Protein AF-A0AA48KJ56-F1 (afdb_monomer_lite)

Foldseek 3Di:
DDDDDDDDDDDDDDDDDDDDDDDDDDDDDDDDDDDDPDPDPPVDDDPPDADADDEDDDDPQAPDKDWWFKFAQQDGSPHTWIKGKDALPDPVRWIWIWTQDPVRDTKIWTGDQLDTDDIDADVVVPQPPWDWDWDDDVQWIWIDRHRMITIDGNCRHPPD

Secondary structure (DSSP, 8-state):
-----------------------------------------TTSPPPPPP-PPPPPPP-TT-SEEEEEEEE-TT--S-EEEEEEEEEEETTTTEEEEEEE-TTS-EEEEEEETTEEEEE---TTTTGGG--EEEEEETTEEEEEETTEEEEEEHHHHH--

Sequence (160 aa):
MNRLVVVGLLAGSLAACGGAQGDEAGVSAAEGAETGEVVADANNRPPPPPDIPEPISPGDEYSATTILPCGFDGAAPEMRCNAGVKRNWGEDGTTLVEVFKPDGRKRAIFFQGTTPYGADSAQADGSAGWDFEVSRKDDEVTISFGPETYVIVDALIEGG

Radius of gyration: 26.37 Å; chains: 1; bounding box: 54×71×55 Å

pLDDT: mean 79.9, std 21.87, range [36.84, 98.44]

Structure (mmCIF, N/CA/C/O backbone):
data_AF-A0AA48KJ56-F1
#
_entry.id   AF-A0AA48KJ56-F1
#
loop_
_atom_site.group_PDB
_atom_site.id
_atom_site.type_symbol
_atom_site.label_atom_id
_atom_site.label_alt_id
_atom_site.label_comp_id
_atom_site.label_asym_id
_atom_site.label_entity_id
_atom_site.label_seq_id
_atom_site.pdbx_PDB_ins_code
_atom_site.Cartn_x
_atom_site.Cartn_y
_atom_site.Cartn_z
_atom_site.occupancy
_atom_site.B_iso_or_equiv
_atom_site.auth_seq_id
_atom_site.auth_comp_id
_atom_site.auth_asym_id
_atom_site.auth_atom_id
_atom_site.pdbx_PDB_model_num
ATOM 1 N N . MET A 1 1 ? -14.332 -53.239 24.164 1.00 46.31 1 MET A N 1
ATOM 2 C CA . MET A 1 1 ? -13.487 -54.444 24.001 1.00 46.31 1 MET A CA 1
ATOM 3 C C . MET A 1 1 ? -12.160 -53.995 23.392 1.00 46.31 1 MET A C 1
ATOM 5 O O . MET A 1 1 ? -12.158 -53.567 22.255 1.00 46.31 1 MET A O 1
ATOM 9 N N . ASN A 1 2 ? -11.144 -53.699 24.200 1.00 40.75 2 ASN A N 1
ATOM 10 C CA . ASN A 1 2 ? -10.119 -54.612 24.733 1.00 40.75 2 ASN A CA 1
ATOM 11 C C . ASN A 1 2 ? -8.966 -54.873 23.745 1.00 40.75 2 ASN A C 1
ATOM 13 O O . ASN A 1 2 ? -9.165 -55.624 22.793 1.00 40.75 2 ASN A O 1
ATOM 17 N N . ARG A 1 3 ? -7.789 -54.297 24.053 1.00 42.22 3 ARG A N 1
ATOM 18 C CA . ARG A 1 3 ? -6.397 -54.793 23.884 1.00 42.22 3 ARG A CA 1
ATOM 19 C C . ARG A 1 3 ? -5.447 -53.627 23.587 1.00 42.22 3 ARG A C 1
ATOM 21 O O . ARG A 1 3 ? -5.803 -52.757 22.814 1.00 42.22 3 ARG A O 1
ATOM 28 N N . LEU A 1 4 ? -4.204 -53.573 24.049 1.00 49.09 4 LEU A N 1
ATOM 29 C CA . LEU A 1 4 ? -3.460 -54.154 25.169 1.00 49.09 4 LEU A CA 1
ATOM 30 C C . LEU A 1 4 ? -2.108 -53.406 25.132 1.00 49.09 4 LEU A C 1
ATOM 32 O O . LEU A 1 4 ? -1.599 -53.100 24.059 1.00 49.09 4 LEU A O 1
ATOM 36 N N . VAL A 1 5 ? -1.569 -53.121 26.307 1.00 49.00 5 VAL A N 1
ATOM 37 C CA . VAL A 1 5 ? -0.297 -52.450 26.614 1.00 49.00 5 VAL A CA 1
ATOM 38 C C . VAL A 1 5 ? 0.932 -53.178 26.043 1.00 49.00 5 VAL A C 1
ATOM 40 O O . VAL A 1 5 ? 0.968 -54.404 26.108 1.00 49.00 5 VAL A O 1
ATOM 43 N N . VAL A 1 6 ? 1.987 -52.440 25.652 1.00 52.03 6 VAL A N 1
ATOM 44 C CA . VAL A 1 6 ? 3.389 -52.872 25.851 1.00 52.03 6 VAL A CA 1
ATOM 45 C C . VAL A 1 6 ? 4.242 -51.709 26.372 1.00 52.03 6 VAL A C 1
ATOM 47 O O . VAL A 1 6 ? 4.269 -50.617 25.812 1.00 52.03 6 VAL A O 1
ATOM 50 N N . VAL A 1 7 ? 4.902 -52.007 27.489 1.00 50.09 7 VAL A N 1
ATOM 51 C CA . VAL A 1 7 ? 5.853 -51.226 28.284 1.00 50.09 7 VAL A CA 1
ATOM 52 C C . VAL A 1 7 ? 7.244 -51.261 27.644 1.00 50.09 7 VAL A C 1
ATOM 54 O O . VAL A 1 7 ? 7.663 -52.304 27.151 1.00 50.09 7 VAL A O 1
ATOM 57 N N . GLY A 1 8 ? 7.991 -50.160 27.746 1.00 42.97 8 GLY A N 1
ATOM 58 C CA . GLY A 1 8 ? 9.422 -50.118 27.439 1.00 42.97 8 GLY A CA 1
ATOM 59 C C . GLY A 1 8 ? 10.148 -49.059 28.265 1.00 42.97 8 GLY A C 1
ATOM 60 O O . GLY A 1 8 ? 10.436 -47.979 27.764 1.00 42.97 8 GLY A O 1
ATOM 61 N N . LEU A 1 9 ? 10.417 -49.371 29.537 1.00 50.16 9 LEU A N 1
ATOM 62 C CA . LEU A 1 9 ? 11.418 -48.683 30.358 1.00 50.16 9 LEU A CA 1
ATOM 63 C C . LEU A 1 9 ? 12.820 -49.008 29.826 1.00 50.16 9 LEU A C 1
ATOM 65 O O . LEU A 1 9 ? 13.165 -50.183 29.733 1.00 50.16 9 LEU A O 1
ATOM 69 N N . LEU A 1 10 ? 13.653 -47.990 29.615 1.00 52.50 10 LEU A N 1
ATOM 70 C CA . LEU A 1 10 ? 15.112 -48.118 29.626 1.00 52.50 10 LEU A CA 1
ATOM 71 C C . LEU A 1 10 ? 15.704 -46.911 30.360 1.00 52.50 10 LEU A C 1
ATOM 73 O O . LEU A 1 10 ? 15.656 -45.779 29.886 1.00 52.50 10 LEU A O 1
ATOM 77 N N . ALA A 1 11 ? 16.215 -47.191 31.556 1.00 54.28 11 ALA A N 1
ATOM 78 C CA . ALA A 1 11 ? 17.026 -46.310 32.382 1.00 54.28 11 ALA A CA 1
ATOM 79 C C . ALA A 1 11 ? 18.502 -46.738 32.287 1.00 54.28 11 ALA A C 1
ATOM 81 O O . ALA A 1 11 ? 18.788 -47.925 32.131 1.00 54.28 11 ALA A O 1
ATOM 82 N N . GLY A 1 12 ? 19.420 -45.781 32.442 1.00 43.97 12 GLY A N 1
ATOM 83 C CA . GLY A 1 12 ? 20.871 -45.990 32.570 1.00 43.97 12 GLY A CA 1
ATOM 84 C C . GLY A 1 12 ? 21.623 -44.743 32.088 1.00 43.97 12 GLY A C 1
ATOM 85 O O . GLY A 1 12 ? 21.728 -44.541 30.889 1.00 43.97 12 GLY A O 1
ATOM 86 N N . SER A 1 13 ? 21.902 -43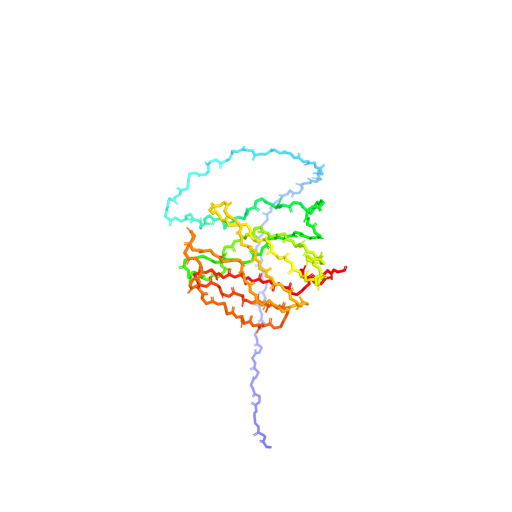.736 32.921 1.00 50.16 13 SER A N 1
ATOM 87 C CA . SER A 1 13 ? 22.900 -43.632 34.009 1.00 50.16 13 SER A CA 1
ATOM 88 C C . SER A 1 13 ? 24.300 -43.192 33.549 1.00 50.16 13 SER A C 1
ATOM 90 O O . SER A 1 13 ? 25.026 -43.964 32.942 1.00 50.16 13 SER A O 1
ATOM 92 N N . LEU A 1 14 ? 24.651 -41.971 33.980 1.00 42.94 14 LEU A N 1
ATOM 93 C CA . LEU A 1 14 ? 25.923 -41.532 34.586 1.00 42.94 14 LEU A CA 1
ATOM 94 C C . LEU A 1 14 ? 27.271 -41.711 33.841 1.00 42.94 14 LEU A C 1
ATOM 96 O O . LEU A 1 14 ? 27.806 -42.810 33.770 1.00 42.94 14 LEU A O 1
ATOM 100 N N . ALA A 1 15 ? 27.913 -40.569 33.542 1.00 49.31 15 ALA A N 1
ATOM 101 C CA . ALA A 1 15 ? 29.085 -40.013 34.262 1.00 49.31 15 ALA A CA 1
ATOM 102 C C . ALA A 1 15 ? 30.287 -39.567 33.399 1.00 49.31 15 ALA A C 1
ATOM 104 O O . ALA A 1 15 ? 30.753 -40.295 32.531 1.00 49.31 15 ALA A O 1
ATOM 105 N N . ALA A 1 16 ? 30.857 -38.436 33.855 1.00 38.50 16 ALA A N 1
ATOM 106 C CA . ALA A 1 16 ? 32.263 -38.003 33.766 1.00 38.50 16 ALA A CA 1
ATOM 107 C C . ALA A 1 16 ? 32.723 -37.391 32.420 1.00 38.50 16 ALA A C 1
ATOM 109 O O . ALA A 1 16 ? 32.322 -37.839 31.361 1.00 38.50 16 ALA A O 1
ATOM 110 N N . CYS A 1 17 ? 33.590 -36.375 32.352 1.00 41.09 17 CYS A N 1
ATOM 111 C CA . CYS A 1 17 ? 34.298 -35.562 33.346 1.00 41.09 17 CYS A CA 1
ATOM 112 C C . CYS A 1 17 ? 34.951 -34.371 32.615 1.00 41.09 17 CYS A C 1
ATOM 114 O O . CYS A 1 17 ? 35.439 -34.551 31.505 1.00 41.09 17 CYS A O 1
ATOM 116 N N . GLY A 1 18 ? 35.089 -33.236 33.310 1.00 42.44 18 GLY A N 1
ATOM 117 C CA . GLY A 1 18 ? 36.116 -32.212 33.054 1.00 42.44 18 GLY A CA 1
ATOM 118 C C . GLY A 1 18 ? 35.721 -31.139 32.032 1.00 42.44 18 GLY A C 1
ATOM 119 O O . GLY A 1 18 ? 35.351 -31.459 30.917 1.00 42.44 18 GLY A O 1
ATOM 120 N N . GLY A 1 19 ? 35.776 -29.841 32.315 1.00 39.53 19 GLY A N 1
ATOM 121 C CA . GLY A 1 19 ? 36.395 -29.108 33.417 1.00 39.53 19 GLY A CA 1
ATOM 122 C C . GLY A 1 19 ? 37.076 -27.852 32.856 1.00 39.53 19 GLY A C 1
ATOM 123 O O . GLY A 1 19 ? 37.544 -27.894 31.723 1.00 39.53 19 GLY A O 1
ATOM 124 N N . ALA A 1 20 ? 37.173 -26.818 33.705 1.00 46.16 20 ALA A N 1
ATOM 125 C CA . ALA A 1 20 ? 37.848 -25.516 33.533 1.00 46.16 20 ALA A CA 1
ATOM 126 C C . ALA A 1 20 ? 36.994 -24.415 32.869 1.00 46.16 20 ALA A C 1
ATOM 128 O O . ALA A 1 20 ? 36.327 -24.674 31.878 1.00 46.16 20 ALA A O 1
ATOM 129 N N . GLN A 1 21 ? 36.991 -23.150 33.296 1.00 40.34 21 GLN A N 1
ATOM 130 C CA . GLN A 1 21 ? 37.412 -22.402 34.500 1.00 40.34 21 GLN A CA 1
ATOM 131 C C . GLN A 1 21 ? 37.080 -20.921 34.190 1.00 40.34 21 GLN A C 1
ATOM 133 O O . GLN A 1 21 ? 37.046 -20.564 33.014 1.00 40.34 21 GLN A O 1
ATOM 138 N N . GLY A 1 22 ? 36.922 -20.075 35.212 1.00 37.69 22 GLY A N 1
ATOM 139 C CA . GLY A 1 22 ? 36.833 -18.608 35.091 1.00 37.69 22 GLY A CA 1
ATOM 140 C C . GLY A 1 22 ? 35.408 -18.098 35.341 1.00 37.69 22 GLY A C 1
ATOM 141 O O . GLY A 1 22 ? 34.536 -18.384 34.529 1.00 37.69 22 GLY A O 1
ATOM 142 N N . ASP A 1 23 ? 35.024 -17.511 36.484 1.00 38.34 23 ASP A N 1
ATOM 143 C CA . ASP A 1 23 ? 35.484 -16.228 37.065 1.00 38.34 23 ASP A CA 1
ATOM 144 C C . ASP A 1 23 ? 35.489 -15.109 36.001 1.00 38.34 23 ASP A C 1
ATOM 146 O O . ASP A 1 23 ? 36.037 -15.290 34.923 1.00 38.34 23 ASP A O 1
ATOM 150 N N . GLU A 1 24 ? 34.932 -13.913 36.161 1.00 44.81 24 GLU A N 1
ATOM 151 C CA . GLU A 1 24 ? 34.388 -13.168 37.291 1.00 44.81 24 GLU A CA 1
ATOM 152 C C . GLU A 1 24 ? 33.891 -11.816 36.725 1.00 44.81 24 GLU A C 1
ATOM 154 O O . GLU A 1 24 ? 34.364 -11.370 35.686 1.00 44.81 24 GLU A O 1
ATOM 159 N N . ALA A 1 25 ? 32.976 -11.166 37.450 1.00 37.22 25 ALA A N 1
ATOM 160 C CA . ALA A 1 25 ? 32.691 -9.726 37.424 1.00 37.22 25 ALA A CA 1
ATOM 161 C C . ALA A 1 25 ? 32.148 -9.064 36.134 1.00 37.22 25 ALA A C 1
ATOM 163 O O . ALA A 1 25 ? 32.567 -9.284 35.005 1.00 37.22 25 ALA A O 1
ATOM 164 N N . GLY A 1 26 ? 31.151 -8.204 36.350 1.00 37.88 26 GLY A N 1
ATOM 165 C CA . GLY A 1 26 ? 30.437 -7.494 35.301 1.00 37.88 26 GLY A CA 1
ATOM 166 C C . GLY A 1 26 ? 31.211 -6.352 34.651 1.00 37.88 26 GLY A C 1
ATOM 167 O O . GLY A 1 26 ? 32.359 -6.087 34.971 1.00 37.88 26 GLY A O 1
ATOM 168 N N . VAL A 1 27 ? 30.513 -5.648 33.765 1.00 39.03 27 VAL A N 1
ATOM 169 C CA . VAL A 1 27 ? 30.315 -4.191 33.743 1.00 39.03 27 VAL A CA 1
ATOM 170 C C . VAL A 1 27 ? 29.350 -3.921 32.587 1.00 39.03 27 VAL A C 1
ATOM 172 O O . VAL A 1 27 ? 29.515 -4.416 31.477 1.00 39.03 27 VAL A O 1
ATOM 175 N N . SER A 1 28 ? 28.306 -3.157 32.885 1.00 44.44 28 SER A N 1
ATOM 176 C CA . SER A 1 28 ? 27.474 -2.489 31.892 1.00 44.44 28 SER A CA 1
ATOM 177 C C . SER A 1 28 ? 28.262 -1.298 31.349 1.00 44.44 28 SER A C 1
ATOM 179 O O . SER A 1 28 ? 28.634 -0.446 32.150 1.00 44.44 28 SER A O 1
ATOM 181 N N . ALA A 1 29 ? 28.528 -1.230 30.046 1.00 37.88 29 ALA A N 1
ATOM 182 C CA . ALA A 1 29 ? 28.775 0.017 29.317 1.00 37.88 29 ALA A CA 1
ATOM 183 C C . ALA A 1 29 ? 28.915 -0.260 27.816 1.00 37.88 29 ALA A C 1
ATOM 185 O O . ALA A 1 29 ? 29.286 -1.348 27.390 1.00 37.88 29 ALA A O 1
ATOM 186 N N . ALA A 1 30 ? 28.548 0.758 27.056 1.00 43.12 30 ALA A N 1
ATOM 187 C CA . ALA A 1 30 ? 28.322 0.783 25.629 1.00 43.12 30 ALA A CA 1
ATOM 188 C C . ALA A 1 30 ? 29.606 0.921 24.777 1.00 43.12 30 ALA A C 1
ATOM 190 O O . ALA A 1 30 ? 30.703 1.086 25.298 1.00 43.12 30 ALA A O 1
ATOM 191 N N . GLU A 1 31 ? 29.364 0.963 23.460 1.00 36.84 31 GLU A N 1
ATOM 192 C CA . GLU A 1 31 ? 30.167 1.600 22.399 1.00 36.84 31 GLU A CA 1
ATOM 193 C C . GLU A 1 31 ? 31.256 0.767 21.695 1.00 36.84 31 GLU A C 1
ATOM 195 O O . GLU A 1 31 ? 32.231 0.324 22.288 1.00 36.84 31 GLU A O 1
ATOM 200 N N . GLY A 1 32 ? 31.093 0.670 20.366 1.00 43.56 32 GLY A N 1
ATOM 201 C CA . GLY A 1 32 ? 32.175 0.637 19.377 1.00 43.56 32 GLY A CA 1
ATOM 202 C C . GLY A 1 32 ? 32.933 -0.679 19.192 1.00 43.56 32 GLY A C 1
ATOM 203 O O . GLY A 1 32 ? 33.874 -0.964 19.921 1.00 43.56 32 GLY A O 1
ATOM 204 N N . ALA A 1 33 ? 32.627 -1.416 18.120 1.00 39.53 33 ALA A N 1
ATOM 205 C CA . ALA A 1 33 ? 33.595 -2.334 17.516 1.00 39.53 33 ALA A CA 1
ATOM 206 C C . ALA A 1 33 ? 33.328 -2.506 16.015 1.00 39.53 33 ALA A C 1
ATOM 208 O O . ALA A 1 33 ? 32.589 -3.384 15.571 1.00 39.53 33 ALA A O 1
ATOM 209 N N . GLU A 1 34 ? 33.955 -1.638 15.233 1.00 46.75 34 GLU A N 1
ATOM 210 C CA . GLU A 1 34 ? 34.296 -1.906 13.846 1.00 46.75 34 GLU A CA 1
ATOM 211 C C . GLU A 1 34 ? 35.481 -2.887 13.760 1.00 46.75 34 GLU A C 1
ATOM 213 O O . GLU A 1 34 ? 36.411 -2.857 14.564 1.00 46.75 34 GLU A O 1
ATOM 218 N N . THR A 1 35 ? 35.449 -3.711 12.711 1.00 42.81 35 THR A N 1
ATOM 219 C CA . THR A 1 35 ? 36.532 -4.541 12.149 1.00 42.81 35 THR A CA 1
ATOM 220 C C . THR A 1 35 ? 36.895 -5.859 12.850 1.00 42.81 35 THR A C 1
ATOM 222 O O . THR A 1 35 ? 37.823 -5.978 13.642 1.00 42.81 35 THR A O 1
ATOM 225 N N . GLY A 1 36 ? 36.229 -6.919 12.390 1.00 40.06 36 GLY A N 1
ATOM 226 C CA . GLY A 1 36 ? 36.813 -8.251 12.273 1.00 40.06 36 GLY A CA 1
ATOM 227 C C . GLY A 1 36 ? 36.510 -8.780 10.876 1.00 40.06 36 GLY A C 1
ATOM 228 O O . GLY A 1 36 ? 35.459 -9.379 10.663 1.00 40.06 36 GLY A O 1
ATOM 229 N N . GLU A 1 37 ? 37.387 -8.516 9.905 1.00 49.81 37 GLU A N 1
ATOM 230 C CA . GLU A 1 37 ? 37.269 -9.109 8.572 1.00 49.81 37 GLU A CA 1
ATOM 231 C C . GLU A 1 37 ? 37.648 -10.589 8.675 1.00 49.81 37 GLU A C 1
ATOM 233 O O . GLU A 1 37 ? 38.808 -10.989 8.584 1.00 49.81 37 GLU A O 1
ATOM 238 N N . VAL A 1 38 ? 36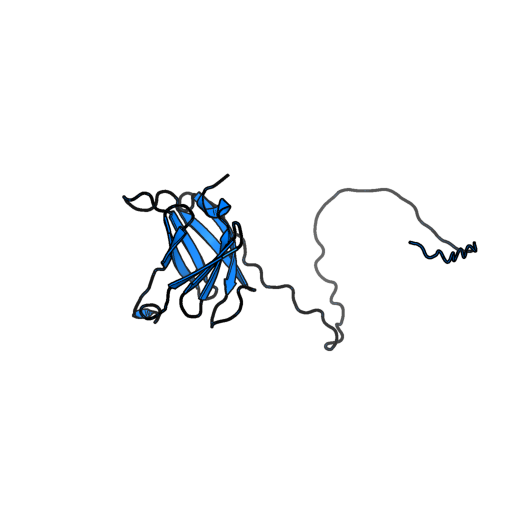.645 -11.416 8.959 1.00 53.59 38 VAL A N 1
ATOM 239 C CA . VAL A 1 38 ? 36.750 -12.858 8.791 1.00 53.59 38 VAL A CA 1
ATOM 240 C C . VAL A 1 38 ? 36.862 -13.129 7.295 1.00 53.59 38 VAL A C 1
ATOM 242 O O . VAL A 1 38 ? 35.963 -12.804 6.521 1.00 53.59 38 VAL A O 1
ATOM 245 N N . VAL A 1 39 ? 37.987 -13.707 6.877 1.00 54.78 39 VAL A N 1
ATOM 246 C CA . VAL A 1 39 ? 38.165 -14.232 5.521 1.00 54.78 39 VAL A CA 1
ATOM 247 C C . VAL A 1 39 ? 37.110 -15.314 5.278 1.00 54.78 39 VAL A C 1
ATOM 249 O O . VAL A 1 39 ? 37.247 -16.457 5.707 1.00 54.78 39 VAL A O 1
ATOM 252 N N . ALA A 1 40 ? 35.997 -14.923 4.659 1.00 57.75 40 ALA A N 1
ATOM 253 C CA . ALA A 1 40 ? 34.887 -15.814 4.376 1.00 57.75 40 ALA A CA 1
ATOM 254 C C . ALA A 1 40 ? 35.255 -16.742 3.212 1.00 57.75 40 ALA A C 1
ATOM 256 O O . ALA A 1 40 ? 35.591 -16.285 2.119 1.00 57.75 40 ALA A O 1
ATOM 257 N N . ASP A 1 41 ? 35.144 -18.051 3.440 1.00 55.72 41 ASP A N 1
ATOM 258 C CA . ASP A 1 41 ? 34.993 -19.020 2.359 1.00 55.72 41 ASP A CA 1
ATOM 259 C C . ASP A 1 41 ? 33.749 -18.622 1.546 1.00 55.72 41 ASP A C 1
ATOM 261 O O . ASP A 1 41 ? 32.625 -18.619 2.058 1.00 55.72 41 ASP A O 1
ATOM 265 N N . ALA A 1 42 ? 33.957 -18.213 0.292 1.00 61.44 42 ALA A N 1
ATOM 266 C CA . ALA A 1 42 ? 32.912 -17.639 -0.554 1.00 61.44 42 ALA A CA 1
ATOM 267 C C . ALA A 1 42 ? 31.746 -18.606 -0.839 1.00 61.44 42 ALA A C 1
ATOM 269 O O . ALA A 1 42 ? 30.699 -18.164 -1.306 1.00 61.44 42 ALA A O 1
ATOM 270 N N . ASN A 1 43 ? 31.898 -19.903 -0.545 1.00 71.81 43 ASN A N 1
ATOM 271 C CA . ASN A 1 43 ? 30.892 -20.919 -0.841 1.00 71.81 43 ASN A CA 1
ATOM 272 C C . ASN A 1 43 ? 29.931 -21.194 0.320 1.00 71.81 43 ASN A C 1
ATOM 274 O O . ASN A 1 43 ? 28.991 -21.965 0.143 1.00 71.81 43 ASN A O 1
ATOM 278 N N . ASN A 1 44 ? 30.146 -20.599 1.499 1.00 73.19 44 ASN A N 1
ATOM 279 C CA . ASN A 1 44 ? 29.319 -20.873 2.678 1.00 73.19 44 ASN A CA 1
ATOM 280 C C . ASN A 1 44 ? 28.910 -19.605 3.443 1.00 73.19 44 ASN A C 1
ATOM 282 O O . ASN A 1 44 ? 28.700 -19.640 4.657 1.00 73.19 44 ASN A O 1
ATOM 286 N N . ARG A 1 45 ? 28.812 -18.465 2.745 1.00 69.62 45 ARG A N 1
ATOM 287 C CA . ARG A 1 45 ? 28.311 -17.226 3.347 1.00 69.62 45 ARG A CA 1
ATOM 288 C C . ARG A 1 45 ? 26.797 -17.367 3.567 1.00 69.62 45 ARG A C 1
ATOM 290 O O . ARG A 1 45 ? 26.086 -17.637 2.598 1.00 69.62 45 ARG A O 1
ATOM 297 N N . PRO A 1 46 ? 26.287 -17.173 4.798 1.00 75.69 46 PRO A N 1
ATOM 298 C CA . PRO A 1 46 ? 24.855 -17.009 5.011 1.00 75.69 46 PRO A CA 1
ATOM 299 C C . PRO A 1 46 ? 24.319 -15.929 4.063 1.00 75.69 46 PRO A C 1
ATOM 301 O O . PRO A 1 46 ? 25.036 -14.948 3.822 1.00 75.69 46 PRO A O 1
ATOM 304 N N . PRO A 1 47 ? 23.102 -16.081 3.508 1.00 71.56 47 PRO A N 1
ATOM 305 C CA . PRO A 1 47 ? 22.510 -15.015 2.713 1.00 71.56 47 PRO A CA 1
ATOM 306 C C . PRO A 1 47 ? 22.532 -13.715 3.531 1.00 71.56 47 PRO A C 1
ATOM 308 O O . PRO A 1 47 ? 22.357 -13.770 4.756 1.00 71.56 47 PRO A O 1
ATOM 311 N N . PRO A 1 48 ? 22.803 -12.558 2.896 1.00 67.06 48 PRO A N 1
ATOM 312 C CA . PRO A 1 48 ? 22.716 -11.290 3.599 1.00 67.06 48 PRO A CA 1
ATOM 313 C C . PRO A 1 48 ? 21.320 -11.169 4.230 1.00 67.06 48 PRO A C 1
ATOM 315 O O . PRO A 1 48 ? 20.347 -11.670 3.654 1.00 67.06 48 PRO A O 1
ATOM 318 N N . PRO A 1 49 ? 21.214 -10.564 5.424 1.00 66.62 49 PRO A N 1
ATOM 319 C CA . PRO A 1 49 ? 19.910 -10.297 6.011 1.00 66.62 49 PRO A CA 1
ATOM 320 C C . PRO A 1 49 ? 19.067 -9.475 5.022 1.00 66.62 49 PRO A C 1
ATOM 322 O O . PRO A 1 49 ? 19.637 -8.693 4.259 1.00 66.62 49 PRO A O 1
ATOM 325 N N . PRO A 1 50 ? 17.734 -9.652 5.005 1.00 68.25 50 PRO A N 1
ATOM 326 C CA . PRO A 1 50 ? 16.870 -8.865 4.137 1.00 68.25 50 PRO A CA 1
ATOM 327 C C . PRO A 1 50 ? 17.058 -7.374 4.425 1.00 68.25 50 PRO A C 1
ATOM 329 O O . PRO A 1 50 ? 17.131 -6.976 5.590 1.00 68.25 50 PRO A O 1
ATOM 332 N N . ASP A 1 51 ? 17.117 -6.563 3.370 1.00 75.50 51 ASP A N 1
ATOM 333 C CA . ASP A 1 51 ? 17.224 -5.113 3.496 1.00 75.50 51 ASP A CA 1
ATOM 334 C C . ASP A 1 51 ? 15.943 -4.567 4.144 1.00 75.50 51 ASP A C 1
ATOM 336 O O . ASP A 1 51 ? 14.858 -4.580 3.555 1.00 75.50 51 ASP A O 1
ATOM 340 N N . ILE A 1 52 ? 16.058 -4.119 5.396 1.00 82.31 52 ILE A N 1
ATOM 341 C CA . ILE A 1 52 ? 14.988 -3.423 6.112 1.00 82.31 52 ILE A CA 1
ATOM 342 C C . ILE A 1 52 ? 15.216 -1.923 5.911 1.00 82.31 52 ILE A C 1
ATOM 344 O O . ILE A 1 52 ? 16.299 -1.441 6.253 1.00 82.31 52 ILE A O 1
ATOM 348 N N . PRO A 1 53 ? 14.243 -1.168 5.369 1.00 84.25 53 PRO A N 1
ATOM 349 C CA . PRO A 1 53 ? 14.417 0.265 5.193 1.00 84.25 53 PRO A CA 1
ATOM 350 C C . PRO A 1 53 ? 14.495 0.974 6.551 1.00 84.25 53 PRO A C 1
ATOM 352 O O . PRO A 1 53 ? 13.905 0.522 7.535 1.00 84.25 53 PRO A O 1
ATOM 355 N N . GLU A 1 54 ? 15.192 2.111 6.599 1.00 86.62 54 GLU A N 1
ATOM 356 C CA . GLU A 1 54 ? 15.208 2.960 7.793 1.00 86.62 54 GLU A CA 1
ATOM 357 C C . GLU A 1 54 ? 13.774 3.401 8.140 1.00 86.62 54 GLU A C 1
ATOM 359 O O . GLU A 1 54 ? 13.075 3.907 7.254 1.00 86.62 54 GLU A O 1
ATOM 364 N N . PRO A 1 55 ? 13.303 3.209 9.388 1.00 89.56 55 PRO A N 1
ATOM 365 C CA . PRO A 1 55 ? 11.943 3.575 9.768 1.00 89.56 55 PRO A CA 1
ATOM 366 C C . PRO A 1 55 ? 11.677 5.073 9.601 1.00 89.56 55 PRO A C 1
ATOM 368 O O . PRO A 1 55 ? 12.471 5.908 10.032 1.00 89.56 55 PRO A O 1
ATOM 371 N N . ILE A 1 56 ? 10.515 5.418 9.047 1.00 89.00 56 ILE A N 1
ATOM 372 C CA . ILE A 1 56 ? 10.020 6.801 9.039 1.00 89.00 56 ILE A CA 1
ATOM 373 C C . ILE A 1 56 ? 9.241 7.115 10.324 1.00 89.00 56 ILE A C 1
ATOM 375 O O . ILE A 1 56 ? 8.479 6.286 10.830 1.00 89.00 56 ILE A O 1
ATOM 379 N N . SER A 1 57 ? 9.401 8.328 10.849 1.00 83.38 57 SER A N 1
ATOM 380 C CA . SER A 1 57 ? 8.700 8.768 12.061 1.00 83.38 57 SER A CA 1
ATOM 381 C C . SER A 1 57 ? 7.283 9.264 11.759 1.00 83.38 57 SER A C 1
ATOM 383 O O . SER A 1 57 ? 7.087 9.945 10.747 1.00 83.38 57 SER A O 1
ATOM 385 N N . PRO A 1 58 ? 6.302 9.006 12.645 1.00 80.31 58 PRO A N 1
ATOM 386 C CA . PRO A 1 58 ? 5.039 9.727 12.601 1.00 80.31 58 PRO A CA 1
ATOM 387 C C . PRO A 1 58 ? 5.314 11.210 12.896 1.00 80.31 58 PRO A C 1
ATOM 389 O O . PRO A 1 58 ? 6.096 11.548 13.785 1.00 80.31 58 PRO A O 1
ATOM 392 N N . GLY A 1 59 ? 4.702 12.093 12.116 1.00 80.25 59 GLY A N 1
ATOM 393 C CA . GLY A 1 59 ? 4.848 13.546 12.216 1.00 80.25 59 GLY A CA 1
ATOM 394 C C . GLY A 1 59 ? 3.533 14.222 11.844 1.00 80.25 59 GLY A C 1
ATOM 395 O O . GLY A 1 59 ? 2.512 13.547 11.746 1.00 80.25 59 GLY A O 1
ATOM 396 N N . ASP A 1 60 ? 3.549 15.527 11.571 1.00 78.19 60 ASP A N 1
ATOM 397 C CA . ASP A 1 60 ? 2.324 16.274 11.226 1.00 78.19 60 ASP A CA 1
ATOM 398 C C . ASP A 1 60 ? 1.596 15.699 9.993 1.00 78.19 60 ASP A C 1
ATOM 400 O O . ASP A 1 60 ? 0.390 15.875 9.827 1.00 78.19 60 ASP A O 1
ATOM 404 N N . GLU A 1 61 ? 2.322 14.979 9.133 1.00 88.31 61 GLU A N 1
ATOM 405 C CA . GLU A 1 61 ? 1.792 14.382 7.909 1.00 88.31 61 GLU A CA 1
ATOM 406 C C . GLU A 1 61 ? 1.138 13.006 8.097 1.00 88.31 61 GLU A C 1
ATOM 408 O O . GLU A 1 61 ? 0.305 12.638 7.269 1.00 88.31 61 GLU A O 1
ATOM 413 N N . TYR A 1 62 ? 1.501 12.233 9.129 1.00 94.88 62 TYR A N 1
ATOM 414 C CA . TYR A 1 62 ? 1.015 10.859 9.319 1.00 94.88 62 TYR A CA 1
ATOM 415 C C . TYR A 1 62 ? 0.569 10.614 10.756 1.00 94.88 62 TYR A C 1
ATOM 417 O O . TYR A 1 62 ? 1.329 10.783 11.705 1.00 94.88 62 TYR A O 1
ATOM 425 N N . SER A 1 63 ? -0.646 10.093 10.908 1.00 94.56 63 SER A N 1
ATOM 426 C CA . SER A 1 63 ? -1.200 9.664 12.193 1.00 94.56 63 SER A CA 1
ATOM 427 C C . SER A 1 63 ? -0.535 8.396 12.743 1.00 94.56 63 SER A C 1
ATOM 429 O O . SER A 1 63 ? -0.648 8.115 13.933 1.00 94.56 63 SER A O 1
ATOM 431 N N . ALA A 1 64 ? 0.093 7.594 11.882 1.00 95.00 64 ALA A N 1
ATOM 432 C CA . ALA A 1 64 ? 0.898 6.430 12.246 1.00 95.00 64 ALA A CA 1
ATOM 433 C C . ALA A 1 64 ? 1.881 6.101 11.117 1.00 95.00 64 ALA A C 1
ATOM 435 O O . ALA A 1 64 ? 1.609 6.397 9.953 1.00 95.00 64 ALA A O 1
ATOM 436 N N . THR A 1 65 ? 2.993 5.451 11.450 1.00 96.12 65 THR A N 1
ATOM 437 C CA . THR A 1 65 ? 3.931 4.888 10.474 1.00 96.12 65 THR A CA 1
ATOM 438 C C . THR A 1 65 ? 4.270 3.448 10.833 1.00 96.12 65 THR A C 1
ATOM 440 O O . THR A 1 65 ? 4.139 3.034 11.985 1.00 96.12 65 THR A O 1
ATOM 443 N N . THR A 1 66 ? 4.665 2.660 9.838 1.00 96.06 66 THR A N 1
ATOM 444 C CA . THR A 1 66 ? 5.099 1.275 10.032 1.00 96.06 66 THR A CA 1
ATOM 445 C C . THR A 1 66 ? 6.033 0.828 8.913 1.00 96.06 66 THR A C 1
ATOM 447 O O . THR A 1 66 ? 6.181 1.509 7.898 1.00 96.06 66 THR A O 1
ATOM 450 N N . ILE A 1 67 ? 6.620 -0.353 9.085 1.00 96.00 67 ILE A N 1
ATOM 451 C CA . ILE A 1 67 ? 7.262 -1.113 8.019 1.00 96.00 67 ILE A CA 1
ATOM 452 C C . ILE A 1 67 ? 6.399 -2.350 7.765 1.00 96.00 67 ILE A C 1
ATOM 454 O O . ILE A 1 67 ? 6.238 -3.186 8.654 1.00 96.00 67 ILE A O 1
ATOM 458 N N . LEU A 1 68 ? 5.843 -2.465 6.560 1.00 96.50 68 LEU A N 1
ATOM 459 C CA . LEU A 1 68 ? 4.908 -3.527 6.191 1.00 96.50 68 LEU A CA 1
ATOM 460 C C . LEU A 1 68 ? 5.478 -4.495 5.140 1.00 96.50 68 LEU A C 1
ATOM 462 O O . LEU A 1 68 ? 6.423 -4.139 4.424 1.00 96.50 68 LEU A O 1
ATOM 466 N N . PRO A 1 69 ? 4.922 -5.718 5.029 1.00 97.25 69 PRO A N 1
ATOM 467 C CA . PRO A 1 69 ? 5.215 -6.621 3.925 1.00 97.25 69 PRO A CA 1
ATOM 468 C C . PRO A 1 69 ? 4.724 -6.091 2.580 1.00 97.25 69 PRO A C 1
ATOM 470 O O . PRO A 1 69 ? 3.551 -5.750 2.429 1.00 97.25 69 PRO A O 1
ATOM 473 N N . CYS A 1 70 ? 5.615 -6.062 1.592 1.00 97.06 70 CYS A N 1
ATOM 474 C CA . CYS A 1 70 ? 5.314 -5.614 0.239 1.00 97.06 70 CYS A CA 1
ATOM 475 C C . CYS A 1 70 ? 6.026 -6.466 -0.821 1.00 97.06 70 CYS A C 1
ATOM 477 O O . CYS A 1 70 ? 7.050 -7.096 -0.546 1.00 97.06 70 CYS A O 1
ATOM 479 N N . GLY A 1 71 ? 5.473 -6.491 -2.030 1.00 96.00 71 GLY A N 1
ATOM 480 C CA . GLY A 1 71 ? 5.984 -7.199 -3.202 1.00 96.00 71 GLY A CA 1
ATOM 481 C C . GLY A 1 71 ? 5.804 -6.350 -4.459 1.00 96.00 71 GLY A C 1
ATOM 482 O O . GLY A 1 71 ? 4.850 -5.578 -4.554 1.00 96.00 71 GLY A O 1
ATOM 483 N N . PHE A 1 72 ? 6.729 -6.479 -5.407 1.00 94.12 72 PHE A N 1
ATOM 484 C CA . PHE A 1 72 ? 6.698 -5.803 -6.709 1.00 94.12 72 PHE A CA 1
ATOM 485 C C . PHE A 1 72 ? 7.011 -6.818 -7.813 1.00 94.12 72 PHE A C 1
ATOM 487 O O . PHE A 1 72 ? 7.506 -7.908 -7.528 1.00 94.12 72 PHE A O 1
ATOM 494 N N . ASP A 1 73 ? 6.714 -6.470 -9.066 1.00 92.12 73 ASP A N 1
ATOM 495 C CA . ASP A 1 73 ? 6.946 -7.324 -10.241 1.00 92.12 73 ASP A CA 1
ATOM 496 C C . ASP A 1 73 ? 6.279 -8.716 -10.153 1.00 92.12 73 ASP A C 1
ATOM 498 O O . ASP A 1 73 ? 6.757 -9.695 -10.725 1.00 92.12 73 ASP A O 1
ATOM 502 N N . GLY A 1 74 ? 5.154 -8.812 -9.432 1.00 90.94 74 GLY A N 1
ATOM 503 C CA . GLY A 1 74 ? 4.407 -10.053 -9.204 1.00 90.94 74 GLY A CA 1
ATOM 504 C C . GLY A 1 74 ? 5.038 -10.986 -8.164 1.00 90.94 74 GLY A C 1
ATOM 505 O O . GLY A 1 74 ? 4.618 -12.138 -8.042 1.00 90.94 74 GLY A O 1
ATOM 506 N N . ALA A 1 75 ? 6.052 -10.520 -7.431 1.00 89.56 75 ALA A N 1
ATOM 507 C CA . ALA A 1 75 ? 6.666 -11.275 -6.350 1.00 89.56 75 ALA A CA 1
ATOM 508 C C . ALA A 1 75 ? 5.757 -11.352 -5.113 1.00 89.56 75 ALA A C 1
ATOM 510 O O . ALA A 1 75 ? 4.945 -10.463 -4.848 1.00 89.56 75 ALA A O 1
ATOM 511 N N . ALA A 1 76 ? 5.955 -12.399 -4.309 1.00 91.56 76 ALA A N 1
ATOM 512 C CA . ALA A 1 76 ? 5.350 -12.497 -2.985 1.00 91.56 76 ALA A CA 1
ATOM 513 C C . ALA A 1 76 ? 5.764 -11.299 -2.099 1.00 91.56 76 ALA A C 1
ATOM 515 O O . ALA A 1 76 ? 6.834 -10.719 -2.320 1.00 91.56 76 ALA A O 1
ATOM 516 N N . PRO A 1 77 ? 4.962 -10.923 -1.081 1.00 93.81 77 PRO A N 1
ATOM 517 C CA . PRO A 1 77 ? 5.234 -9.765 -0.233 1.00 93.81 77 PRO A CA 1
ATOM 518 C C . PRO A 1 77 ? 6.350 -10.027 0.798 1.00 93.81 77 PRO A C 1
ATOM 520 O O . PRO A 1 77 ? 6.157 -9.933 2.011 1.00 93.81 77 PRO A O 1
ATOM 523 N N . GLU A 1 78 ? 7.536 -10.392 0.317 1.00 93.06 78 GLU A N 1
ATOM 524 C CA . GLU A 1 78 ? 8.714 -10.741 1.116 1.00 93.06 78 GLU A CA 1
ATOM 525 C C . GLU A 1 78 ? 9.587 -9.517 1.433 1.00 93.06 78 GLU A C 1
ATOM 527 O O . GLU A 1 78 ? 10.295 -9.512 2.439 1.00 93.06 78 GLU A O 1
ATOM 532 N N . MET A 1 79 ? 9.480 -8.434 0.652 1.00 93.12 79 MET A N 1
ATOM 533 C CA . MET A 1 79 ? 10.189 -7.177 0.917 1.00 93.12 79 MET A CA 1
ATOM 534 C C . MET A 1 79 ? 9.522 -6.378 2.030 1.00 93.12 79 MET A C 1
ATOM 536 O O . MET A 1 79 ? 8.373 -6.628 2.405 1.00 93.12 79 MET A O 1
ATOM 540 N N . ARG A 1 80 ? 10.254 -5.412 2.588 1.00 95.00 80 ARG A N 1
ATOM 541 C CA . ARG A 1 80 ? 9.784 -4.488 3.620 1.00 95.00 80 ARG A CA 1
ATOM 542 C C . ARG A 1 80 ? 9.693 -3.073 3.063 1.00 95.00 80 ARG A C 1
ATOM 544 O O . ARG A 1 80 ? 10.673 -2.559 2.537 1.00 95.00 80 ARG A O 1
ATOM 551 N N . CYS A 1 81 ? 8.534 -2.441 3.221 1.00 96.31 81 CYS A N 1
ATOM 552 C CA . CYS A 1 81 ? 8.295 -1.073 2.770 1.00 96.31 81 CYS A CA 1
ATOM 553 C C . CYS A 1 81 ? 7.879 -0.193 3.942 1.00 96.31 81 CYS A C 1
ATOM 555 O O . CYS A 1 81 ? 7.031 -0.589 4.743 1.00 96.31 81 CYS A O 1
ATOM 557 N N . ASN A 1 82 ? 8.427 1.021 4.011 1.00 97.06 82 ASN A N 1
ATOM 558 C CA . ASN A 1 82 ? 7.874 2.051 4.883 1.00 97.06 82 ASN A CA 1
ATOM 559 C C . ASN A 1 82 ? 6.449 2.387 4.441 1.00 97.06 82 ASN A C 1
ATOM 561 O O . ASN A 1 82 ? 6.159 2.442 3.244 1.00 97.06 82 ASN A O 1
ATOM 565 N N . ALA A 1 83 ? 5.578 2.656 5.403 1.00 97.75 83 ALA A N 1
ATOM 566 C CA . ALA A 1 83 ? 4.229 3.122 5.155 1.00 97.75 83 ALA A CA 1
ATOM 567 C C . ALA A 1 83 ? 3.813 4.177 6.180 1.00 97.75 83 ALA A C 1
ATOM 569 O O . ALA A 1 83 ? 4.153 4.083 7.360 1.00 97.75 83 ALA A O 1
ATOM 570 N N . GLY A 1 84 ? 3.060 5.171 5.720 1.00 97.19 84 GLY A N 1
ATOM 571 C CA . GLY A 1 84 ? 2.449 6.205 6.546 1.00 97.19 84 GLY A CA 1
ATOM 572 C C . GLY A 1 84 ? 0.930 6.192 6.407 1.00 97.19 84 GLY A C 1
ATOM 573 O O . GLY A 1 84 ? 0.403 5.974 5.320 1.00 97.19 84 GLY A O 1
ATOM 574 N N . VAL A 1 85 ? 0.219 6.430 7.506 1.00 97.50 85 VAL A N 1
ATOM 575 C CA . VAL A 1 85 ? -1.248 6.411 7.568 1.00 97.50 85 VAL A CA 1
ATOM 576 C C . VAL A 1 85 ? -1.770 7.815 7.825 1.00 97.50 85 VAL A C 1
ATOM 578 O O . VAL A 1 85 ? -1.366 8.468 8.786 1.00 97.50 85 VAL A O 1
ATOM 581 N N . LYS A 1 86 ? -2.716 8.259 7.005 1.00 96.38 86 LYS A N 1
ATOM 582 C CA . LYS A 1 86 ? -3.475 9.502 7.157 1.00 96.38 86 LYS A CA 1
ATOM 583 C C . LYS A 1 86 ? -4.925 9.146 7.459 1.00 96.38 86 LYS A C 1
ATOM 585 O O . LYS A 1 86 ? -5.658 8.731 6.563 1.00 96.38 86 LYS A O 1
ATOM 590 N N . ARG A 1 87 ? -5.330 9.268 8.725 1.00 94.56 87 ARG A N 1
ATOM 591 C CA . ARG A 1 87 ? -6.722 9.034 9.150 1.00 94.56 87 ARG A CA 1
ATOM 592 C C . ARG A 1 87 ? -7.562 10.286 8.928 1.00 94.56 87 ARG A C 1
ATOM 594 O O . ARG A 1 87 ? -7.040 11.392 9.046 1.00 94.56 87 ARG A O 1
ATOM 601 N N . ASN A 1 88 ? -8.859 10.111 8.675 1.00 92.94 88 ASN A N 1
ATOM 602 C CA . ASN A 1 88 ? -9.777 11.209 8.347 1.00 92.94 88 ASN A CA 1
ATOM 603 C C . ASN A 1 88 ? -9.284 12.030 7.141 1.00 92.94 88 ASN A C 1
ATOM 605 O O . ASN A 1 88 ? -9.318 13.259 7.134 1.00 92.94 88 ASN A O 1
ATOM 609 N N . TRP A 1 89 ? -8.759 11.326 6.144 1.00 92.69 89 TRP A N 1
ATOM 610 C CA . TRP A 1 89 ? -8.327 11.883 4.878 1.00 92.69 89 TRP A CA 1
ATOM 611 C C . TRP A 1 89 ? -9.532 12.142 3.963 1.00 92.69 89 TRP A C 1
ATOM 613 O O . TRP A 1 89 ? -10.400 11.280 3.787 1.00 92.69 89 TRP A O 1
ATOM 623 N N . GLY A 1 90 ? -9.552 13.332 3.356 1.00 86.69 90 GLY A N 1
ATOM 624 C CA . GLY A 1 90 ? -10.654 13.805 2.515 1.00 86.69 90 GLY A CA 1
ATOM 625 C C . GLY A 1 90 ? -11.883 14.255 3.313 1.00 86.69 90 GLY A C 1
ATOM 626 O O . GLY A 1 90 ? -11.946 14.112 4.532 1.00 86.69 90 GLY A O 1
ATOM 627 N N . GLU A 1 91 ? -12.875 14.812 2.617 1.00 87.38 91 GLU A N 1
ATOM 628 C CA . GLU A 1 91 ? -14.129 15.279 3.234 1.00 87.38 91 GLU A CA 1
ATOM 629 C C . GLU A 1 91 ? -14.989 14.117 3.761 1.00 87.38 91 GLU A C 1
ATOM 631 O O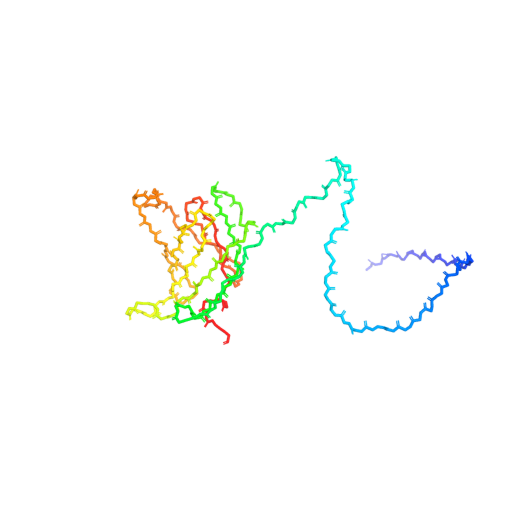 . GLU A 1 91 ? -15.715 14.276 4.740 1.00 87.38 91 GLU A O 1
ATOM 636 N N . ASP A 1 92 ? -14.841 12.930 3.166 1.00 87.00 92 ASP A N 1
ATOM 637 C CA . ASP A 1 92 ? -15.586 11.717 3.522 1.00 87.00 9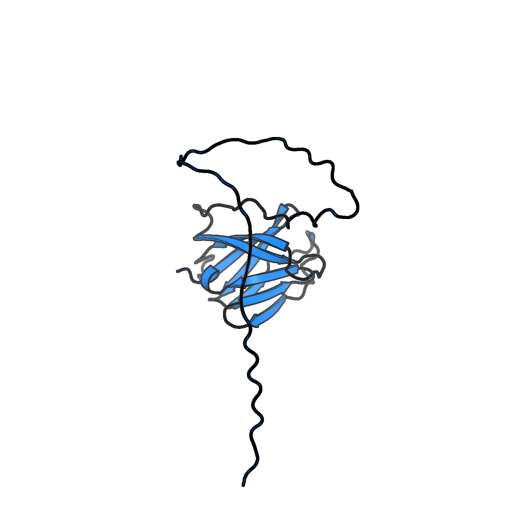2 ASP A CA 1
ATOM 638 C C . ASP A 1 92 ? -15.000 10.961 4.732 1.00 87.00 92 ASP A C 1
ATOM 640 O O . ASP A 1 92 ? -15.529 9.924 5.134 1.00 87.00 92 ASP A O 1
ATOM 644 N N . GLY A 1 93 ? -13.897 11.449 5.317 1.00 89.62 93 GLY A N 1
ATOM 645 C CA . GLY A 1 93 ? -13.294 10.866 6.520 1.00 89.62 93 GLY A CA 1
ATOM 646 C C . GLY A 1 93 ? -12.657 9.484 6.316 1.00 89.62 93 GLY A C 1
ATOM 647 O O . GLY A 1 93 ? -12.543 8.709 7.264 1.00 89.62 93 GLY A O 1
ATOM 648 N N . THR A 1 94 ? -12.248 9.157 5.089 1.00 95.12 94 THR A N 1
ATOM 649 C CA . THR A 1 94 ? -11.578 7.885 4.756 1.00 95.12 94 THR A CA 1
ATOM 650 C C . THR A 1 94 ? -10.161 7.795 5.336 1.00 95.12 94 THR A C 1
ATOM 652 O O . THR A 1 94 ? -9.642 8.759 5.896 1.00 95.12 94 THR A O 1
ATOM 655 N N . THR A 1 95 ? -9.505 6.642 5.212 1.00 97.38 95 THR A N 1
ATOM 656 C CA . THR A 1 95 ? -8.089 6.489 5.578 1.00 97.38 95 THR A CA 1
ATOM 657 C C . THR A 1 95 ? -7.244 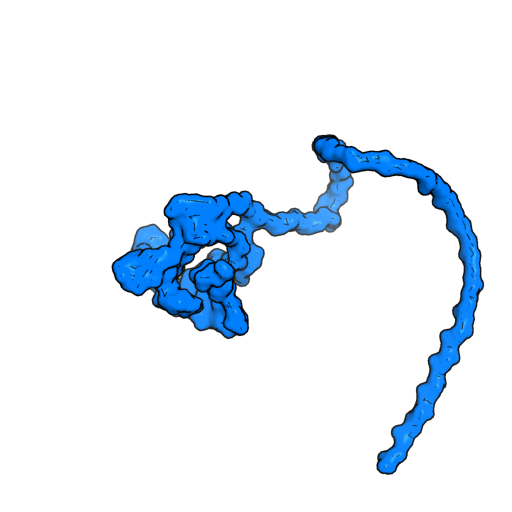6.310 4.323 1.00 97.38 95 THR A C 1
ATOM 659 O O . THR A 1 95 ? -7.584 5.527 3.439 1.00 97.38 95 THR A O 1
ATOM 662 N N . LEU A 1 96 ? -6.126 7.026 4.252 1.00 97.69 96 LEU A N 1
ATOM 663 C CA . LEU A 1 96 ? -5.133 6.898 3.192 1.00 97.69 96 LEU A CA 1
ATOM 664 C C . LEU A 1 96 ? -3.862 6.261 3.762 1.00 97.69 96 LEU A C 1
ATOM 666 O O . LEU A 1 96 ? -3.298 6.762 4.734 1.00 97.69 96 LEU A O 1
ATOM 670 N N . VAL A 1 97 ? -3.393 5.183 3.141 1.00 98.19 97 VAL A N 1
ATOM 671 C CA . VAL A 1 97 ? -2.090 4.572 3.427 1.00 98.19 97 VAL A CA 1
ATOM 672 C C . VAL A 1 97 ? -1.140 4.880 2.277 1.00 98.19 97 VAL A C 1
ATOM 674 O O . VAL A 1 97 ? -1.391 4.481 1.145 1.00 98.19 97 VAL A O 1
ATOM 677 N N . GLU A 1 98 ? -0.046 5.581 2.558 1.00 97.94 98 GLU A N 1
ATOM 678 C CA . GLU A 1 98 ? 1.034 5.827 1.602 1.00 97.94 98 GLU A CA 1
ATOM 679 C C . GLU A 1 98 ? 2.165 4.827 1.839 1.00 97.94 98 GLU A C 1
ATOM 681 O O . GLU A 1 98 ? 2.830 4.882 2.872 1.00 97.94 98 GLU A O 1
ATOM 686 N N . VAL A 1 99 ? 2.404 3.933 0.882 1.00 97.75 99 VAL A N 1
ATOM 687 C CA . VAL A 1 99 ? 3.521 2.983 0.901 1.00 97.75 99 VAL A CA 1
ATOM 688 C C . VAL A 1 99 ? 4.675 3.532 0.071 1.00 97.75 99 VAL A C 1
ATOM 690 O O . VAL A 1 99 ? 4.496 3.909 -1.086 1.00 97.75 99 VAL A O 1
ATOM 693 N N . PHE A 1 100 ? 5.865 3.574 0.659 1.00 95.56 100 PHE A N 1
ATOM 694 C CA . PHE A 1 100 ? 7.083 4.067 0.029 1.00 95.56 100 PHE A CA 1
ATOM 695 C C . PHE A 1 100 ? 7.763 2.921 -0.709 1.00 95.56 100 PHE A C 1
ATOM 697 O O . PHE A 1 100 ? 8.194 1.940 -0.099 1.00 95.56 100 PHE A O 1
ATOM 704 N N . LYS A 1 101 ? 7.843 3.048 -2.031 1.00 92.88 101 LYS A N 1
ATOM 705 C CA . LYS A 1 101 ? 8.409 2.027 -2.904 1.00 92.88 101 LYS A CA 1
ATOM 706 C C . LYS A 1 101 ? 9.935 2.177 -3.003 1.00 92.88 101 LYS A C 1
ATOM 708 O O . LYS A 1 101 ? 10.444 3.296 -2.913 1.00 92.88 101 LYS A O 1
ATOM 713 N N . PRO A 1 102 ? 10.673 1.087 -3.279 1.00 88.94 102 PRO A N 1
ATOM 714 C CA . PRO A 1 102 ? 12.122 1.134 -3.497 1.00 88.94 102 PRO A CA 1
ATOM 715 C C . PRO A 1 102 ? 12.552 2.030 -4.667 1.00 88.94 102 PRO A C 1
ATOM 717 O O . PRO A 1 102 ? 13.665 2.541 -4.680 1.00 88.94 102 PRO A O 1
ATOM 720 N N . ASP A 1 103 ? 11.667 2.249 -5.643 1.00 87.75 103 ASP A N 1
ATOM 721 C CA . ASP A 1 103 ? 11.908 3.129 -6.794 1.00 87.75 103 ASP A CA 1
ATOM 722 C C . ASP A 1 103 ? 11.752 4.633 -6.477 1.00 87.75 103 ASP A C 1
ATOM 724 O O . ASP A 1 103 ? 11.849 5.472 -7.374 1.00 87.75 103 ASP A O 1
ATOM 728 N N . GLY A 1 104 ? 11.497 4.979 -5.211 1.00 88.56 104 GLY A N 1
ATOM 729 C CA . GLY A 1 104 ? 11.326 6.351 -4.736 1.00 88.56 104 GLY A CA 1
ATOM 730 C C . GLY A 1 104 ? 9.924 6.927 -4.943 1.00 88.56 104 GLY A C 1
ATOM 731 O O . GLY A 1 104 ? 9.661 8.052 -4.517 1.00 88.56 104 GLY A O 1
ATOM 732 N N . ARG A 1 105 ? 9.004 6.184 -5.570 1.00 91.62 105 ARG A N 1
ATOM 733 C CA . ARG A 1 105 ? 7.595 6.578 -5.685 1.00 91.62 105 ARG A CA 1
ATOM 734 C C . ARG A 1 105 ? 6.818 6.179 -4.435 1.00 91.62 105 ARG A C 1
ATOM 736 O O . ARG A 1 105 ? 7.275 5.398 -3.600 1.00 91.62 105 ARG A O 1
ATOM 743 N N . LYS A 1 106 ? 5.602 6.704 -4.328 1.00 95.06 106 LYS A N 1
ATOM 744 C CA . LYS A 1 106 ? 4.631 6.283 -3.323 1.00 95.06 106 LYS A CA 1
ATOM 745 C C . LYS A 1 106 ? 3.447 5.619 -3.999 1.00 95.06 106 LYS A C 1
ATOM 747 O O . LYS A 1 106 ? 3.092 5.993 -5.111 1.00 95.06 106 LYS A O 1
ATOM 752 N N . ARG A 1 107 ? 2.842 4.674 -3.295 1.00 96.94 107 ARG A N 1
ATOM 753 C CA . ARG A 1 107 ? 1.519 4.141 -3.596 1.00 96.94 107 ARG A CA 1
ATOM 754 C C . ARG A 1 107 ? 0.556 4.616 -2.524 1.00 96.94 107 ARG A C 1
ATOM 756 O O . ARG A 1 107 ? 0.769 4.335 -1.350 1.00 96.94 107 ARG A O 1
ATOM 763 N N . ALA A 1 108 ? -0.497 5.300 -2.927 1.00 97.69 108 ALA A N 1
ATOM 764 C CA . ALA A 1 108 ? -1.639 5.624 -2.096 1.00 97.69 108 ALA A CA 1
ATOM 765 C C . ALA A 1 108 ? -2.669 4.492 -2.184 1.00 97.69 108 ALA A C 1
ATOM 767 O O . ALA A 1 108 ? -3.122 4.134 -3.266 1.00 97.69 108 ALA A O 1
ATOM 768 N N . ILE A 1 109 ? -3.041 3.925 -1.042 1.00 98.31 109 ILE A N 1
ATOM 769 C CA . ILE A 1 109 ? -4.086 2.909 -0.909 1.00 98.31 109 ILE A CA 1
ATOM 770 C C . ILE A 1 109 ? -5.204 3.507 -0.068 1.00 98.31 109 ILE A C 1
ATOM 772 O O . ILE A 1 109 ? -4.966 4.010 1.034 1.00 98.31 109 ILE A O 1
ATOM 776 N N . PHE A 1 110 ? -6.423 3.452 -0.586 1.00 97.62 110 PHE A N 1
ATOM 777 C CA . PHE A 1 110 ? -7.580 4.077 0.030 1.00 97.62 110 PHE A CA 1
ATOM 778 C C . PHE A 1 110 ? -8.413 3.057 0.799 1.00 97.62 110 PHE A C 1
ATOM 780 O O . PHE A 1 110 ? -8.728 1.977 0.293 1.00 97.62 110 PHE A O 1
ATOM 787 N N . PHE A 1 111 ? -8.796 3.430 2.016 1.00 97.94 111 PHE A N 1
ATOM 788 C CA . PHE A 1 111 ? -9.537 2.602 2.956 1.00 97.94 111 PHE A CA 1
ATOM 789 C C . PHE A 1 111 ? -10.812 3.299 3.424 1.00 97.94 111 PHE A C 1
ATOM 791 O O . PHE A 1 111 ? -10.809 4.488 3.748 1.00 97.94 111 PHE A O 1
ATOM 798 N N . GLN A 1 112 ? -11.898 2.535 3.522 1.00 95.69 112 GLN A N 1
ATOM 799 C CA . GLN A 1 112 ? -13.111 2.926 4.231 1.00 95.69 112 GLN A CA 1
ATOM 800 C C . GLN A 1 112 ? -13.310 1.967 5.408 1.00 95.69 112 GLN A C 1
ATOM 802 O O . GLN A 1 112 ? -13.537 0.770 5.221 1.00 95.69 112 GLN A O 1
ATOM 807 N N . GLY A 1 113 ? -13.146 2.482 6.631 1.00 93.88 113 GLY A N 1
ATOM 808 C CA . GLY A 1 113 ? -12.881 1.618 7.785 1.00 93.88 113 GLY A CA 1
ATOM 809 C C . GLY A 1 113 ? -11.629 0.774 7.525 1.00 93.88 113 GLY A C 1
ATOM 810 O O . GLY A 1 113 ? -10.647 1.287 7.001 1.00 93.88 113 GLY A O 1
ATOM 811 N N . THR A 1 114 ? -11.686 -0.526 7.807 1.00 95.94 114 THR A N 1
ATOM 812 C CA . THR A 1 114 ? -10.609 -1.499 7.540 1.00 95.94 114 THR A CA 1
ATOM 813 C C . THR A 1 114 ? -10.672 -2.130 6.143 1.00 95.94 114 THR A C 1
ATOM 815 O O . THR A 1 114 ? -9.921 -3.053 5.825 1.00 95.94 114 THR A O 1
ATOM 818 N N . THR A 1 115 ? -11.575 -1.660 5.276 1.00 97.00 115 THR A N 1
ATOM 819 C CA . THR A 1 115 ? -11.750 -2.221 3.931 1.00 97.00 115 THR A CA 1
ATOM 820 C C . THR A 1 115 ? -11.027 -1.360 2.895 1.00 97.00 115 THR A C 1
ATOM 822 O O . THR A 1 115 ? -11.442 -0.218 2.672 1.00 97.00 115 THR A O 1
ATOM 825 N N . PRO A 1 116 ? -9.970 -1.872 2.241 1.00 97.75 116 PRO A N 1
ATOM 826 C CA . PRO A 1 116 ? -9.362 -1.178 1.119 1.00 97.75 116 PRO A CA 1
ATOM 827 C C . PRO A 1 116 ? -10.285 -1.239 -0.098 1.00 97.75 116 PRO A C 1
ATOM 829 O O . PRO A 1 116 ? -10.844 -2.292 -0.409 1.00 97.75 116 PRO A O 1
ATOM 832 N N . TYR A 1 117 ? -10.439 -0.114 -0.788 1.00 97.00 117 TYR A N 1
ATOM 833 C CA . TYR A 1 117 ? -11.350 0.002 -1.932 1.00 97.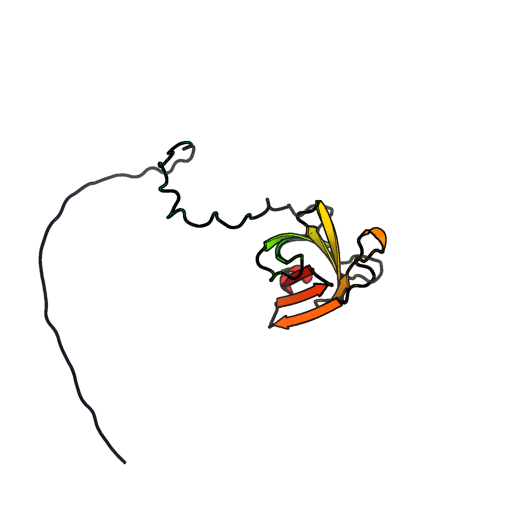00 117 TYR A CA 1
ATOM 834 C C . TYR A 1 117 ? -10.671 0.478 -3.218 1.00 97.00 117 TYR A C 1
ATOM 836 O O . TYR A 1 117 ? -11.297 0.470 -4.276 1.00 97.00 117 TYR A O 1
ATOM 844 N N . GLY A 1 118 ? -9.407 0.895 -3.152 1.00 96.94 118 GLY A N 1
ATOM 845 C CA . GLY A 1 118 ? -8.656 1.274 -4.338 1.00 96.94 118 GLY A CA 1
ATOM 846 C C . GLY A 1 118 ? -7.230 1.709 -4.041 1.00 96.94 118 GLY A C 1
ATOM 847 O O . GLY A 1 118 ? -6.810 1.816 -2.888 1.00 96.94 118 GLY A O 1
ATOM 848 N N . ALA A 1 119 ? -6.506 1.992 -5.116 1.00 97.69 119 ALA A N 1
ATOM 849 C CA . ALA A 1 119 ? -5.164 2.545 -5.110 1.00 97.69 119 ALA A CA 1
ATOM 850 C C . ALA A 1 119 ? -5.072 3.717 -6.094 1.00 97.69 119 ALA A C 1
ATOM 852 O O . ALA A 1 119 ? -5.854 3.790 -7.048 1.00 97.69 119 ALA A O 1
ATOM 853 N N . ASP A 1 120 ? -4.127 4.632 -5.880 1.00 95.81 120 ASP A N 1
ATOM 854 C CA . ASP A 1 120 ? -3.813 5.627 -6.895 1.00 95.81 120 ASP A CA 1
ATOM 855 C C . ASP A 1 120 ? -3.267 4.946 -8.149 1.00 95.81 120 ASP A C 1
ATOM 857 O O . ASP A 1 120 ? -2.453 4.020 -8.095 1.00 95.81 120 ASP A O 1
ATOM 861 N N . SER A 1 121 ? -3.771 5.401 -9.292 1.00 94.25 121 SER A N 1
ATOM 862 C CA . SER A 1 121 ? -3.397 4.866 -10.588 1.00 94.25 121 SER A CA 1
ATOM 863 C C . SER A 1 121 ? -3.195 5.983 -11.599 1.00 94.25 121 SER A C 1
ATOM 865 O O . SER A 1 121 ? -3.869 7.018 -11.566 1.00 94.25 121 SER A O 1
ATOM 867 N N . ALA A 1 122 ? -2.245 5.786 -12.508 1.00 92.38 122 ALA A N 1
ATOM 868 C CA . ALA A 1 122 ? -1.912 6.751 -13.537 1.00 92.38 122 ALA A CA 1
ATOM 869 C C . ALA A 1 122 ? -1.565 6.064 -14.862 1.00 92.38 122 ALA A C 1
ATOM 871 O O . ALA A 1 122 ? -1.047 4.954 -14.932 1.00 92.38 122 ALA A O 1
ATOM 872 N N . GLN A 1 123 ? -1.843 6.751 -15.970 1.00 92.50 123 GLN A N 1
ATOM 873 C CA . GLN A 1 123 ? -1.371 6.305 -17.285 1.00 92.50 123 GLN A CA 1
ATOM 874 C C . GLN A 1 123 ? 0.152 6.474 -17.407 1.00 92.50 123 GLN A C 1
ATOM 876 O O . GLN A 1 123 ? 0.813 5.683 -18.071 1.00 92.50 123 GLN A O 1
ATOM 881 N N . ALA A 1 124 ? 0.716 7.487 -16.738 1.00 90.31 124 ALA A N 1
ATOM 882 C CA . ALA A 1 124 ? 2.138 7.820 -16.808 1.00 90.31 124 ALA A CA 1
ATOM 883 C C . ALA A 1 124 ? 3.052 6.752 -16.190 1.00 90.31 124 ALA A C 1
ATOM 885 O O . ALA A 1 124 ? 4.204 6.635 -16.599 1.00 90.31 124 ALA A O 1
ATOM 886 N N . ASP A 1 125 ? 2.550 5.980 -15.225 1.00 87.00 125 ASP A N 1
ATOM 887 C CA . ASP A 1 125 ? 3.288 4.887 -14.597 1.00 87.00 125 ASP A CA 1
ATOM 888 C C . ASP A 1 125 ? 2.791 3.489 -14.998 1.00 87.00 125 ASP A C 1
ATOM 890 O O . ASP A 1 125 ? 3.294 2.491 -14.484 1.00 87.00 125 ASP A O 1
ATOM 894 N N . GLY A 1 126 ? 1.830 3.424 -15.927 1.00 91.81 126 GLY A N 1
ATOM 895 C CA . GLY A 1 126 ? 1.252 2.184 -16.442 1.00 91.81 126 GLY A CA 1
ATOM 896 C C . GLY A 1 126 ? 0.248 1.498 -15.514 1.00 91.81 126 GLY A C 1
ATOM 897 O O . GLY A 1 126 ? -0.278 0.452 -15.889 1.00 91.81 126 GLY A O 1
ATOM 898 N N . SER A 1 127 ? -0.053 2.066 -14.343 1.00 94.25 127 SER A N 1
ATOM 899 C CA . SER A 1 127 ? -0.917 1.423 -13.344 1.00 94.25 127 SER A CA 1
ATOM 900 C C . SER A 1 127 ? -2.415 1.586 -13.599 1.00 94.25 127 SER A C 1
ATOM 902 O O . SER A 1 127 ? -3.228 0.862 -13.036 1.00 94.25 127 SER A O 1
ATOM 904 N N . ALA A 1 128 ? -2.816 2.496 -14.486 1.00 94.38 128 ALA A N 1
ATOM 905 C CA . ALA A 1 128 ? -4.230 2.760 -14.764 1.00 94.38 128 ALA A CA 1
ATOM 906 C C . ALA A 1 128 ? -5.008 1.589 -15.403 1.00 94.38 128 ALA A C 1
ATOM 908 O O . ALA A 1 128 ? -6.230 1.663 -15.497 1.00 94.38 128 ALA A O 1
ATOM 909 N N . GLY A 1 129 ? -4.324 0.539 -15.864 1.00 95.19 129 GLY A N 1
ATOM 910 C CA . GLY A 1 129 ? -4.950 -0.692 -16.356 1.00 95.19 129 GLY A CA 1
ATOM 911 C C . GLY A 1 129 ? -4.850 -1.873 -15.392 1.00 95.19 129 GLY A C 1
ATOM 912 O O . GLY A 1 129 ? -5.129 -2.992 -15.808 1.00 95.19 129 GLY A O 1
ATOM 913 N N . TRP A 1 130 ? -4.374 -1.664 -14.165 1.00 97.69 130 TRP A N 1
ATOM 914 C CA . TRP A 1 130 ? -4.166 -2.743 -13.206 1.00 97.69 130 TRP A CA 1
ATOM 915 C C . TRP A 1 130 ? -5.432 -3.064 -12.421 1.00 97.69 130 TRP A C 1
ATOM 917 O O . TRP A 1 130 ? -6.177 -2.170 -12.016 1.00 97.69 130 TRP A O 1
ATOM 927 N N . ASP A 1 131 ? -5.633 -4.354 -12.176 1.00 97.56 131 ASP A N 1
ATOM 928 C CA . ASP A 1 131 ? -6.706 -4.844 -11.325 1.00 97.56 131 ASP A CA 1
ATOM 929 C C . ASP A 1 131 ? -6.379 -4.592 -9.851 1.00 97.56 131 ASP A C 1
ATOM 931 O O . ASP A 1 131 ? -5.221 -4.681 -9.434 1.00 97.56 131 ASP A O 1
ATOM 935 N N . PHE A 1 132 ? -7.412 -4.272 -9.069 1.00 98.06 132 PHE A N 1
ATOM 936 C CA . PHE A 1 132 ? -7.331 -4.108 -7.621 1.00 98.06 132 PHE A CA 1
ATOM 937 C C . PHE A 1 132 ? -8.066 -5.262 -6.944 1.00 98.06 132 PHE A C 1
ATOM 939 O O . PHE A 1 132 ? -9.295 -5.343 -6.977 1.00 98.06 132 PHE A O 1
ATOM 946 N N . GLU A 1 133 ? -7.306 -6.152 -6.325 1.00 98.06 133 GLU A N 1
ATOM 947 C CA . GLU A 1 133 ? -7.801 -7.362 -5.687 1.00 98.06 133 GLU A CA 1
ATOM 948 C C . GLU A 1 133 ? -7.458 -7.354 -4.201 1.00 98.06 133 GLU A C 1
ATOM 950 O O . GLU A 1 133 ? -6.391 -6.910 -3.776 1.00 98.06 133 GLU A O 1
ATOM 955 N N . VAL A 1 134 ? -8.375 -7.873 -3.389 1.00 98.12 134 VAL A N 1
ATOM 956 C CA . VAL A 1 134 ? -8.232 -7.902 -1.936 1.00 98.12 134 VAL A CA 1
ATOM 957 C C . VAL A 1 134 ? -8.519 -9.309 -1.452 1.00 98.12 134 VAL A C 1
ATOM 959 O O . VAL A 1 134 ? -9.556 -9.893 -1.761 1.00 98.12 134 VAL A O 1
ATOM 962 N N . SER A 1 135 ? -7.611 -9.838 -0.645 1.00 97.50 135 SER A N 1
ATOM 963 C CA . SER A 1 135 ? -7.825 -11.056 0.123 1.00 97.50 135 SER A CA 1
ATOM 964 C C . SER A 1 135 ? -7.570 -10.775 1.596 1.00 97.50 135 SER A C 1
ATOM 966 O O . SER A 1 135 ? -6.807 -9.879 1.956 1.00 97.50 135 SER A O 1
ATOM 968 N N . ARG A 1 136 ? -8.262 -11.510 2.463 1.00 97.38 136 ARG A N 1
ATOM 969 C CA . ARG A 1 136 ? -8.218 -11.293 3.906 1.00 97.38 136 ARG A CA 1
ATOM 970 C C . ARG A 1 136 ? -8.011 -12.611 4.629 1.00 97.38 136 ARG A C 1
ATOM 972 O O . ARG A 1 136 ? -8.626 -13.620 4.276 1.00 97.38 136 ARG A O 1
ATOM 979 N N . LYS A 1 137 ? -7.181 -12.567 5.664 1.00 97.25 137 LYS A N 1
ATOM 980 C CA . LYS A 1 137 ? -6.968 -13.646 6.619 1.00 97.25 137 LYS A CA 1
ATOM 981 C C . LYS A 1 137 ? -6.914 -13.033 8.014 1.00 97.25 137 LYS A C 1
ATOM 983 O O . LYS A 1 137 ? -5.941 -12.370 8.352 1.00 97.25 137 LYS A O 1
ATOM 988 N N . ASP A 1 138 ? -7.966 -13.250 8.798 1.00 96.12 138 ASP A N 1
ATOM 989 C CA . ASP A 1 138 ? -8.135 -12.612 10.108 1.00 96.12 138 ASP A CA 1
ATOM 990 C C . ASP A 1 138 ? -8.033 -11.070 9.980 1.00 96.12 138 ASP A C 1
ATOM 992 O O . ASP A 1 138 ? -8.726 -10.472 9.144 1.00 96.12 138 ASP A O 1
ATOM 996 N N . ASP A 1 139 ? -7.146 -10.443 10.753 1.00 95.31 139 ASP A N 1
ATOM 997 C CA . ASP A 1 139 ? -6.902 -8.993 10.750 1.00 95.31 139 ASP A CA 1
ATOM 998 C C . ASP A 1 139 ? -5.911 -8.551 9.655 1.00 95.31 139 ASP A C 1
ATOM 1000 O O . ASP A 1 139 ? -5.576 -7.371 9.556 1.00 95.31 139 ASP A O 1
ATOM 1004 N N . GLU A 1 140 ? -5.405 -9.491 8.851 1.00 97.75 140 GLU A N 1
ATOM 1005 C CA . GLU A 1 140 ? -4.448 -9.238 7.780 1.00 97.75 140 GLU A CA 1
ATOM 1006 C C . GLU A 1 140 ? -5.155 -9.107 6.427 1.00 97.75 140 GLU A C 1
ATOM 1008 O O . GLU A 1 140 ? -5.886 -9.998 5.977 1.00 97.75 140 GLU A O 1
ATOM 1013 N N . VAL A 1 141 ? -4.891 -7.996 5.746 1.00 98.12 141 VAL A N 1
ATOM 1014 C CA . VAL A 1 141 ? -5.411 -7.684 4.419 1.00 98.12 141 VAL A CA 1
ATOM 1015 C C . VAL A 1 141 ? -4.274 -7.696 3.418 1.00 98.12 141 VAL A C 1
ATOM 1017 O O . VAL A 1 141 ? -3.374 -6.862 3.474 1.00 98.12 141 VAL A O 1
ATOM 1020 N N . THR A 1 142 ? -4.337 -8.631 2.477 1.00 98.19 142 THR A N 1
ATOM 1021 C CA . THR A 1 142 ? -3.428 -8.681 1.336 1.00 98.19 142 THR A CA 1
ATOM 1022 C C . THR A 1 142 ? -4.094 -8.021 0.138 1.00 98.19 142 THR A C 1
ATOM 1024 O O . THR A 1 142 ? -5.107 -8.499 -0.375 1.00 98.19 142 THR A O 1
ATOM 1027 N N . ILE A 1 143 ? -3.507 -6.920 -0.310 1.00 98.44 143 ILE A N 1
ATOM 1028 C CA . ILE A 1 143 ? -3.955 -6.117 -1.442 1.00 98.44 143 ILE A CA 1
ATOM 1029 C C . ILE A 1 143 ? -3.023 -6.409 -2.605 1.00 98.44 143 ILE A C 1
ATOM 1031 O O . ILE A 1 143 ? -1.819 -6.204 -2.478 1.00 98.44 143 ILE A O 1
ATOM 1035 N N . SER A 1 144 ? -3.575 -6.861 -3.725 1.00 98.06 144 SER A N 1
ATOM 1036 C CA . SER A 1 144 ? -2.850 -6.991 -4.988 1.00 98.06 144 SER A CA 1
ATOM 1037 C C . SER A 1 144 ? -3.329 -5.900 -5.932 1.00 98.06 144 SER A C 1
ATOM 1039 O O . SER A 1 144 ? -4.522 -5.781 -6.195 1.00 98.06 144 SER A O 1
ATOM 1041 N N . PHE A 1 145 ? -2.409 -5.072 -6.410 1.00 97.75 145 PHE A N 1
ATOM 1042 C CA . PHE A 1 145 ? -2.695 -4.041 -7.395 1.00 97.75 145 PHE A CA 1
ATOM 1043 C C . PHE A 1 145 ? -1.733 -4.199 -8.568 1.00 97.75 145 PHE A C 1
ATOM 1045 O O . PHE A 1 145 ? -0.574 -3.781 -8.506 1.00 97.75 145 PHE A O 1
ATOM 1052 N N . GLY A 1 146 ? -2.207 -4.878 -9.613 1.00 96.50 146 GLY A N 1
ATOM 1053 C CA . GLY A 1 146 ? -1.372 -5.334 -10.721 1.00 96.50 146 GLY A CA 1
ATOM 1054 C C . GLY A 1 146 ? -0.184 -6.180 -10.231 1.00 96.50 146 GLY A C 1
ATOM 1055 O O . GLY A 1 146 ? -0.395 -7.194 -9.573 1.00 96.50 146 GLY A O 1
ATOM 1056 N N . PRO A 1 147 ? 1.072 -5.796 -10.527 1.00 95.81 147 PRO A N 1
ATOM 1057 C CA . PRO A 1 147 ? 2.263 -6.521 -10.090 1.00 95.81 147 PRO A CA 1
ATOM 1058 C C . PRO A 1 147 ? 2.667 -6.223 -8.637 1.00 95.81 147 PRO A C 1
ATOM 1060 O O . PRO A 1 147 ? 3.726 -6.671 -8.201 1.00 95.81 147 PRO A O 1
ATOM 1063 N N . GLU A 1 148 ? 1.901 -5.415 -7.907 1.00 97.19 148 GLU A N 1
ATOM 1064 C CA . GLU A 1 148 ? 2.260 -4.979 -6.563 1.00 97.19 148 GLU A CA 1
ATOM 1065 C C . GLU A 1 148 ? 1.403 -5.673 -5.510 1.00 97.19 148 GLU A C 1
ATOM 1067 O O . GLU A 1 148 ? 0.201 -5.852 -5.695 1.00 97.19 148 GLU A O 1
ATOM 1072 N N . THR A 1 149 ? 2.007 -6.042 -4.384 1.00 98.06 149 THR A N 1
ATOM 1073 C CA . THR A 1 149 ? 1.310 -6.697 -3.274 1.00 98.06 149 THR A CA 1
ATOM 1074 C C . THR A 1 149 ? 1.647 -6.008 -1.965 1.00 98.06 149 THR A C 1
ATOM 1076 O O . THR A 1 149 ? 2.810 -5.712 -1.706 1.00 98.06 149 THR A O 1
ATOM 1079 N N . TYR A 1 150 ? 0.646 -5.775 -1.122 1.00 98.00 150 TYR A N 1
ATOM 1080 C CA . TYR A 1 150 ? 0.795 -5.120 0.174 1.00 98.00 150 TYR A CA 1
ATOM 1081 C C . TYR A 1 150 ? 0.023 -5.874 1.239 1.00 98.00 150 TYR A C 1
ATOM 1083 O O . TYR A 1 150 ? -1.132 -6.231 1.025 1.00 98.00 150 TYR A O 1
ATOM 1091 N N . VAL A 1 151 ? 0.643 -6.074 2.396 1.00 98.19 151 VAL A N 1
ATOM 1092 C CA . VAL A 1 151 ? 0.006 -6.719 3.540 1.00 98.19 151 VAL A CA 1
ATOM 1093 C C . VAL A 1 151 ? -0.169 -5.689 4.644 1.00 98.19 151 VAL A C 1
ATOM 1095 O O . VAL A 1 151 ? 0.806 -5.151 5.168 1.00 98.19 151 VAL A O 1
ATOM 1098 N N . ILE A 1 152 ? -1.417 -5.386 4.976 1.00 98.00 152 ILE A N 1
ATOM 1099 C CA . ILE A 1 152 ? -1.784 -4.362 5.951 1.00 98.00 152 ILE A CA 1
ATOM 1100 C C . ILE A 1 152 ? -2.633 -5.006 7.038 1.00 98.00 152 ILE A C 1
ATOM 1102 O O . ILE A 1 152 ? -3.570 -5.739 6.743 1.00 98.00 152 ILE A O 1
ATOM 1106 N N . VAL A 1 153 ? -2.306 -4.715 8.294 1.00 97.19 153 VAL A N 1
ATOM 1107 C CA . VAL A 1 153 ? -3.093 -5.161 9.447 1.00 97.19 153 VAL A CA 1
ATOM 1108 C C . VAL A 1 153 ? -4.113 -4.101 9.844 1.00 97.19 153 VAL A C 1
ATOM 1110 O O . VAL A 1 153 ? -3.804 -2.909 9.824 1.00 97.19 153 VAL A O 1
ATOM 1113 N N . ASP A 1 154 ? -5.304 -4.517 10.259 1.00 96.69 154 ASP A N 1
ATOM 1114 C CA . ASP A 1 154 ? -6.405 -3.604 10.600 1.00 96.69 154 ASP A CA 1
ATOM 1115 C C . ASP A 1 154 ? -6.037 -2.602 11.710 1.00 96.69 154 ASP A C 1
ATOM 1117 O O . ASP A 1 154 ? -6.375 -1.419 11.619 1.00 96.69 154 ASP A O 1
ATOM 1121 N N . ALA A 1 155 ? -5.234 -3.022 12.694 1.00 95.81 155 ALA A N 1
ATOM 1122 C CA . ALA A 1 155 ? -4.748 -2.156 13.773 1.00 95.81 155 ALA A CA 1
ATOM 1123 C C . ALA A 1 155 ? -3.949 -0.937 13.266 1.00 95.81 155 ALA A C 1
ATOM 1125 O O . ALA A 1 155 ? -3.942 0.120 13.903 1.00 95.81 155 ALA A O 1
ATOM 1126 N N . LEU A 1 156 ? -3.299 -1.048 12.099 1.00 95.00 156 LEU A N 1
ATOM 1127 C CA . LEU A 1 156 ? -2.621 0.082 11.462 1.00 95.00 156 LEU A CA 1
ATOM 1128 C C . LEU A 1 156 ? -3.631 1.159 11.039 1.00 95.00 156 LEU A C 1
ATOM 1130 O O . LEU A 1 156 ? -3.350 2.354 11.139 1.00 95.00 156 LEU A O 1
ATOM 1134 N N . ILE A 1 157 ? -4.812 0.738 10.593 1.00 96.06 157 ILE A N 1
ATOM 1135 C CA . ILE A 1 157 ? -5.868 1.609 10.085 1.00 96.06 157 ILE A CA 1
ATOM 1136 C C . ILE A 1 157 ? -6.650 2.243 11.234 1.00 96.06 157 ILE A C 1
ATOM 1138 O O . ILE A 1 157 ? -6.795 3.464 11.266 1.00 96.06 157 ILE A O 1
ATOM 1142 N N . GLU A 1 158 ? -7.095 1.446 12.202 1.00 94.19 158 GLU A N 1
ATOM 1143 C CA . GLU A 1 158 ? -7.962 1.910 13.294 1.00 94.19 158 GLU A CA 1
ATOM 1144 C C . GLU A 1 158 ? -7.197 2.712 14.356 1.00 94.19 158 GLU A C 1
ATOM 1146 O O . GLU A 1 158 ? -7.714 3.699 14.880 1.00 94.19 158 GLU A O 1
ATOM 1151 N N . GLY A 1 159 ? -5.929 2.368 14.596 1.00 86.00 159 GLY A N 1
ATOM 1152 C CA . GLY A 1 159 ? -5.179 2.880 15.741 1.00 86.00 159 GLY A CA 1
ATOM 1153 C C . GLY A 1 159 ? -5.477 2.090 17.019 1.00 86.00 159 GLY A C 1
ATOM 1154 O O . GLY A 1 159 ? -6.456 1.351 17.093 1.00 86.00 159 GLY A O 1
ATOM 1155 N N . GLY A 1 160 ? -4.578 2.208 18.000 1.00 72.62 160 GLY A N 1
ATOM 1156 C CA . GLY A 1 160 ? -4.695 1.576 19.321 1.00 72.62 160 GLY A CA 1
ATOM 1157 C C . GLY A 1 160 ? -5.093 2.554 20.414 1.00 72.62 160 GLY A C 1
ATOM 1158 O O . GLY A 1 160 ? -4.946 3.779 20.191 1.00 72.62 160 GLY A O 1
#